Protein AF-A0A819GY58-F1 (afdb_monomer)

Radius of gyration: 14.14 Å; Cα contacts (8 Å, |Δi|>4): 58; chains: 1; bounding box: 28×22×42 Å

Secondary structure (DSSP, 8-state):
-HHHHHHHTT-HHHHHHHHHHHHHHHHHHHHHHHHSTT--PPS---TT-PPPTTS-S--HHHHHHHHHHHHHHH--

pLDDT: mean 71.58, std 10.74, range [50.47, 88.19]

Foldseek 3Di:
DVLVVQVVVVDPVSNVVSLVVLVVVLVVQQVLLVPDPVSAPWDQDPPVRDRDPPTDRHDPVVVVVSVVVVVSSVVD

Mean predicted aligned error: 9.63 Å

Structure (mmCIF, N/CA/C/O backbone):
data_AF-A0A819GY58-F1
#
_entry.id   AF-A0A819GY58-F1
#
loop_
_atom_site.group_PDB
_atom_site.id
_atom_site.type_symbol
_atom_site.label_atom_id
_atom_site.label_alt_id
_atom_site.label_comp_id
_atom_site.label_asym_id
_atom_site.label_entity_id
_atom_site.label_seq_id
_atom_site.pdbx_PDB_ins_code
_atom_site.Cartn_x
_atom_site.Cartn_y
_atom_site.Cartn_z
_atom_site.occupancy
_atom_site.B_iso_or_equiv
_atom_site.auth_seq_id
_atom_site.auth_comp_id
_atom_site.auth_asym_id
_atom_site.auth_atom_id
_atom_site.pdbx_PDB_model_num
ATOM 1 N N . SER A 1 1 ? 1.409 -8.298 8.742 1.00 63.78 1 SER A N 1
ATOM 2 C CA . SER A 1 1 ? 1.105 -7.030 8.040 1.00 63.78 1 SER A CA 1
ATOM 3 C C . SER A 1 1 ? 0.974 -5.875 9.044 1.00 63.78 1 SER A C 1
ATOM 5 O O . SER A 1 1 ? 0.786 -6.134 10.230 1.00 63.78 1 SER A O 1
ATOM 7 N N . LYS A 1 2 ? 1.075 -4.597 8.626 1.00 73.56 2 LYS A N 1
ATOM 8 C CA . LYS A 1 2 ? 0.806 -3.438 9.522 1.00 73.56 2 LYS A CA 1
ATOM 9 C C . LYS A 1 2 ? -0.601 -3.504 10.144 1.00 73.56 2 LYS A C 1
ATOM 11 O O . LYS A 1 2 ? -0.779 -3.119 11.293 1.00 73.56 2 LYS A O 1
ATOM 16 N N . ILE A 1 3 ? -1.565 -4.068 9.411 1.00 76.06 3 ILE A N 1
ATOM 17 C CA . ILE A 1 3 ? -2.936 -4.327 9.872 1.00 76.06 3 ILE A CA 1
ATOM 18 C C . ILE A 1 3 ? -2.937 -5.286 11.070 1.00 76.06 3 ILE A C 1
ATOM 20 O O . ILE A 1 3 ? -3.505 -4.956 12.109 1.00 76.06 3 ILE A O 1
ATOM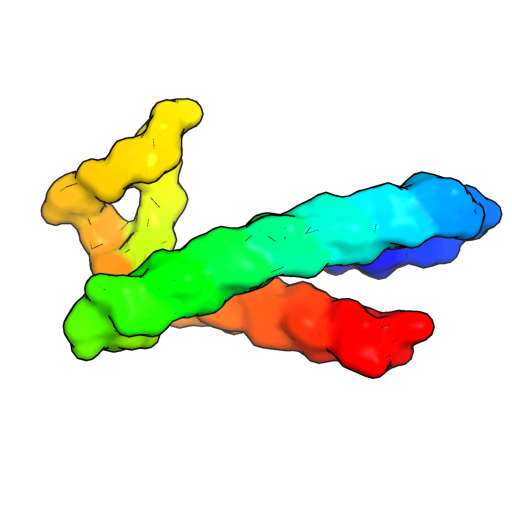 24 N N . TYR A 1 4 ? -2.243 -6.425 10.964 1.00 78.88 4 TYR A N 1
ATOM 25 C CA . TYR A 1 4 ? -2.113 -7.395 12.057 1.00 78.88 4 TYR A CA 1
ATOM 26 C C . TYR A 1 4 ? -1.569 -6.758 13.347 1.00 78.88 4 TYR A C 1
ATOM 28 O O . TYR A 1 4 ? -2.163 -6.912 14.412 1.00 78.88 4 TYR A O 1
ATOM 36 N N . TRP A 1 5 ? -0.489 -5.976 13.247 1.00 78.56 5 TRP A N 1
ATOM 37 C CA . TRP A 1 5 ? 0.102 -5.296 14.406 1.00 78.56 5 TRP A CA 1
ATOM 38 C C . TRP A 1 5 ? -0.818 -4.227 15.001 1.00 78.56 5 TRP A C 1
ATOM 40 O O . TRP A 1 5 ? -0.970 -4.168 16.219 1.00 78.56 5 TRP A O 1
ATOM 50 N N . SER A 1 6 ? -1.498 -3.439 14.161 1.00 80.19 6 SER A N 1
ATOM 51 C CA . SER A 1 6 ? -2.471 -2.447 14.643 1.00 80.19 6 SER A CA 1
ATOM 52 C C . SER A 1 6 ? -3.658 -3.088 15.377 1.00 80.19 6 SER A C 1
ATOM 54 O O . SER A 1 6 ? -4.182 -2.506 16.321 1.00 80.19 6 SER A O 1
ATOM 56 N N . LYS A 1 7 ? -4.041 -4.322 15.010 1.00 81.19 7 LYS A N 1
ATOM 57 C CA . LYS A 1 7 ? -5.065 -5.102 15.720 1.00 81.19 7 LYS A CA 1
ATOM 58 C C . LYS A 1 7 ? -4.576 -5.578 17.094 1.00 81.19 7 LYS A C 1
ATOM 60 O O . LYS A 1 7 ? -5.353 -5.579 18.042 1.00 81.19 7 LYS A O 1
ATOM 65 N N . GLN A 1 8 ? -3.298 -5.945 17.221 1.00 85.00 8 GLN A N 1
ATOM 66 C CA . GLN A 1 8 ? -2.713 -6.365 18.502 1.00 85.00 8 GLN A CA 1
ATOM 67 C C . GLN A 1 8 ? -2.531 -5.218 19.506 1.00 85.00 8 GLN A C 1
ATOM 69 O O . GLN A 1 8 ? -2.516 -5.465 20.707 1.00 85.00 8 GLN A O 1
ATOM 74 N N . GLN A 1 9 ? -2.429 -3.972 19.041 1.00 83.88 9 GLN A N 1
ATOM 75 C CA . GLN A 1 9 ? -2.292 -2.798 19.911 1.00 83.88 9 GLN A CA 1
ATOM 76 C C . GLN A 1 9 ? -3.582 -2.418 20.655 1.00 83.88 9 GLN A C 1
ATOM 78 O O . GLN A 1 9 ? -3.528 -1.589 21.558 1.00 83.88 9 GLN A O 1
ATOM 83 N N . ASN A 1 10 ? -4.726 -3.024 20.307 1.00 81.19 10 ASN A N 1
ATOM 84 C CA . ASN A 1 10 ? -6.034 -2.786 20.929 1.00 81.19 10 ASN A CA 1
ATOM 85 C C . ASN A 1 10 ? -6.465 -1.299 20.965 1.00 81.19 10 ASN A C 1
ATOM 87 O O . ASN A 1 10 ? -7.278 -0.900 21.797 1.00 81.19 10 ASN A O 1
ATOM 91 N N . ASP A 1 11 ? -5.931 -0.486 20.047 1.00 88.19 11 ASP A N 1
ATOM 92 C CA . ASP A 1 11 ? -6.314 0.909 19.830 1.00 88.19 11 ASP A CA 1
ATOM 93 C C . ASP A 1 11 ? -7.210 1.000 18.575 1.00 88.19 11 ASP A C 1
ATOM 95 O O . ASP A 1 11 ? -6.727 0.851 17.442 1.00 88.19 11 ASP A O 1
ATOM 99 N N . PRO A 1 12 ? -8.523 1.248 18.738 1.00 85.19 12 PRO A N 1
ATOM 100 C CA . PRO A 1 12 ? -9.462 1.286 17.621 1.00 85.19 12 PRO A CA 1
ATOM 101 C C . PRO A 1 12 ? -9.241 2.481 16.680 1.00 85.19 12 PRO A C 1
ATOM 103 O O . PRO A 1 12 ? -9.574 2.392 15.493 1.00 85.19 12 PRO A O 1
ATOM 106 N N . TYR A 1 13 ? -8.674 3.590 17.166 1.00 87.31 13 TYR A N 1
ATOM 107 C CA . TYR A 1 13 ? -8.370 4.752 16.332 1.00 87.31 13 TYR A CA 1
ATOM 108 C C . TYR A 1 13 ? -7.177 4.457 15.422 1.00 87.31 13 TYR A C 1
ATOM 110 O O . TYR A 1 13 ? -7.258 4.645 14.202 1.00 87.31 13 TYR A O 1
ATOM 118 N N . LEU A 1 14 ? -6.108 3.903 15.996 1.00 84.44 14 LEU A N 1
ATOM 119 C CA . LEU A 1 14 ? -4.905 3.516 15.265 1.00 84.44 14 LEU A CA 1
ATOM 120 C C . LEU A 1 14 ? -5.187 2.422 14.229 1.00 84.44 14 LEU A C 1
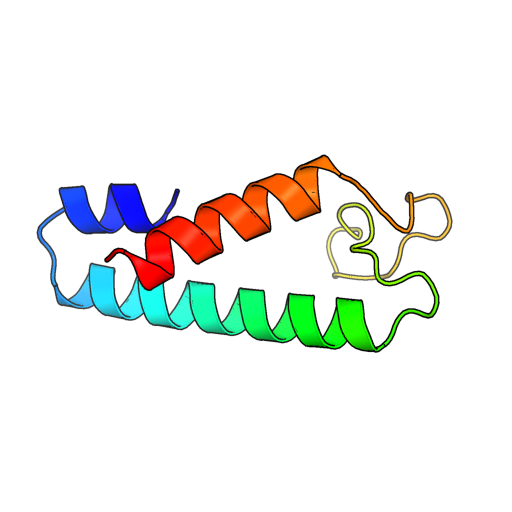ATOM 122 O O . LEU A 1 14 ? -4.706 2.495 13.094 1.00 84.44 14 LEU A O 1
ATOM 126 N N . TYR A 1 15 ? -6.023 1.444 14.580 1.00 82.38 15 TYR A N 1
ATOM 127 C CA . TYR A 1 15 ? -6.476 0.407 13.657 1.00 82.38 15 TYR A CA 1
ATOM 128 C C . TYR A 1 15 ? -7.229 1.005 12.456 1.00 82.38 15 TYR A C 1
ATOM 130 O O . TYR A 1 15 ? -6.881 0.748 11.300 1.00 82.38 15 TYR A O 1
ATOM 138 N N . LYS A 1 16 ? -8.201 1.895 12.701 1.00 86.12 16 LYS A N 1
ATOM 139 C CA . LYS A 1 16 ? -8.968 2.561 11.634 1.00 86.12 16 LYS A CA 1
ATOM 140 C C . LYS A 1 16 ? -8.084 3.440 10.742 1.00 86.12 16 LYS A C 1
ATOM 142 O O . LYS A 1 16 ? -8.263 3.455 9.521 1.00 86.12 16 LYS A O 1
ATOM 147 N N . GLN A 1 17 ? -7.117 4.150 11.327 1.00 88.19 17 GLN A N 1
ATOM 148 C CA . GLN A 1 17 ? -6.151 4.961 10.584 1.00 88.1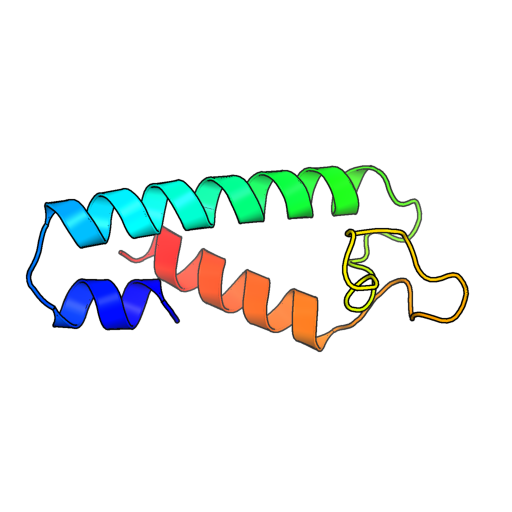9 17 GLN A CA 1
ATOM 149 C C . GLN A 1 17 ? -5.241 4.091 9.710 1.00 88.19 17 GLN A C 1
ATOM 151 O O . GLN A 1 17 ? -5.022 4.413 8.540 1.00 88.19 17 GLN A O 1
ATOM 156 N N . THR A 1 18 ? -4.778 2.959 10.244 1.00 83.00 18 THR A N 1
ATOM 157 C CA . THR A 1 18 ? -3.952 1.985 9.520 1.00 83.00 18 THR A CA 1
ATOM 158 C C . THR A 1 18 ? -4.709 1.412 8.325 1.00 83.00 18 THR A C 1
ATOM 160 O O . THR A 1 18 ? -4.193 1.436 7.210 1.00 83.00 18 THR A O 1
ATOM 163 N N . ILE A 1 19 ? -5.963 0.989 8.513 1.00 83.56 19 ILE A N 1
ATOM 164 C CA . ILE A 1 19 ? -6.829 0.499 7.428 1.00 83.56 19 ILE A CA 1
ATOM 165 C C . ILE A 1 19 ? -7.024 1.565 6.342 1.00 83.56 19 ILE A C 1
ATOM 167 O O . ILE A 1 19 ? -6.903 1.264 5.154 1.00 83.56 19 ILE A O 1
ATOM 171 N N . LYS A 1 20 ? -7.288 2.823 6.725 1.00 86.38 20 LYS A N 1
ATOM 172 C CA . LYS A 1 20 ? -7.433 3.933 5.767 1.00 86.38 20 LYS A CA 1
ATOM 173 C C . LYS A 1 20 ? -6.154 4.145 4.954 1.00 86.38 20 LYS A C 1
ATOM 175 O O . LYS A 1 20 ? -6.231 4.276 3.736 1.00 86.38 20 LYS A O 1
ATOM 180 N N . HIS A 1 21 ? -5.000 4.156 5.615 1.00 81.62 21 HIS A N 1
ATOM 181 C CA . HIS A 1 21 ? -3.711 4.367 4.964 1.00 81.62 21 HIS A CA 1
ATOM 182 C C . HIS A 1 21 ? -3.352 3.223 4.007 1.00 81.62 21 HIS A C 1
ATOM 184 O O . HIS A 1 21 ? -2.950 3.468 2.873 1.00 81.62 21 HIS A O 1
ATOM 190 N N . VAL A 1 22 ? -3.568 1.971 4.422 1.00 82.00 22 VAL A N 1
ATOM 191 C CA . VAL A 1 22 ? -3.323 0.809 3.559 1.00 82.00 22 VAL A CA 1
ATOM 192 C C . VAL A 1 22 ? -4.243 0.835 2.336 1.00 82.00 22 VAL A C 1
ATOM 194 O O . VAL A 1 22 ? -3.762 0.628 1.228 1.00 82.00 22 VAL A O 1
ATOM 197 N N . ARG A 1 23 ? -5.532 1.175 2.492 1.00 82.69 23 ARG A N 1
ATOM 198 C CA . ARG A 1 23 ? -6.456 1.328 1.351 1.00 82.69 23 ARG A CA 1
ATOM 199 C C . ARG A 1 23 ? -5.965 2.354 0.331 1.00 82.69 23 ARG A C 1
ATOM 201 O O . ARG A 1 23 ? -6.010 2.071 -0.857 1.00 82.69 23 ARG A O 1
ATOM 208 N N . GLN A 1 24 ? -5.461 3.503 0.783 1.00 82.06 24 GLN A N 1
ATOM 209 C CA . GLN A 1 24 ? -4.924 4.536 -0.112 1.00 82.06 24 GLN A CA 1
ATOM 210 C C . GLN A 1 24 ? -3.734 4.030 -0.936 1.00 82.06 24 GLN A C 1
ATOM 212 O O . GLN A 1 24 ? -3.679 4.268 -2.140 1.00 82.06 24 GLN A O 1
ATOM 217 N N . ILE A 1 25 ? -2.809 3.302 -0.304 1.00 79.00 25 ILE A N 1
ATOM 218 C CA . ILE A 1 25 ? -1.650 2.719 -0.992 1.00 79.00 25 ILE A CA 1
ATOM 219 C C . ILE A 1 25 ? -2.101 1.661 -2.005 1.00 79.00 25 ILE A C 1
ATOM 221 O O . ILE A 1 25 ? -1.626 1.655 -3.135 1.00 79.00 25 ILE A O 1
ATOM 225 N N . ILE A 1 26 ? -3.039 0.789 -1.627 1.00 79.31 26 ILE A N 1
ATOM 226 C CA . ILE A 1 26 ? -3.573 -0.243 -2.524 1.00 79.31 26 ILE A CA 1
ATOM 227 C C . ILE A 1 26 ? -4.255 0.386 -3.742 1.00 79.31 26 ILE A C 1
ATOM 229 O O . ILE A 1 26 ? -4.028 -0.081 -4.853 1.00 79.31 26 ILE A O 1
ATOM 233 N N . SER A 1 27 ? -5.055 1.441 -3.559 1.00 80.62 27 SER A N 1
ATOM 234 C CA . SER A 1 27 ? -5.680 2.156 -4.678 1.00 80.62 27 SER A CA 1
ATOM 235 C C . SER A 1 27 ? -4.635 2.693 -5.657 1.00 80.62 27 SER A C 1
ATOM 237 O O . SER A 1 27 ? -4.743 2.426 -6.847 1.00 80.62 27 SER A O 1
ATOM 239 N N . LEU A 1 28 ? -3.571 3.333 -5.158 1.00 77.88 28 LEU A N 1
ATOM 240 C CA . LEU A 1 28 ? -2.469 3.815 -5.998 1.00 77.88 28 LEU A CA 1
ATOM 241 C C . LEU A 1 28 ? -1.785 2.674 -6.771 1.00 77.88 28 LEU A C 1
ATOM 243 O O . LEU A 1 28 ? -1.483 2.811 -7.954 1.00 77.88 28 LEU A O 1
ATOM 247 N N . LEU A 1 29 ? -1.541 1.540 -6.106 1.00 75.12 29 LEU A N 1
ATOM 248 C CA . LEU A 1 29 ? -0.936 0.363 -6.733 1.00 75.12 29 LEU A CA 1
ATOM 249 C C . LEU A 1 29 ? -1.850 -0.248 -7.803 1.00 75.12 29 LEU A C 1
ATOM 251 O O . LEU A 1 29 ? -1.355 -0.693 -8.832 1.00 75.12 29 LEU A O 1
ATOM 255 N N . MET A 1 30 ? -3.167 -0.257 -7.585 1.00 75.88 30 MET A N 1
ATOM 256 C CA . MET A 1 30 ? -4.145 -0.718 -8.574 1.00 75.88 30 MET A CA 1
ATOM 257 C C . MET A 1 30 ? -4.218 0.219 -9.782 1.00 75.88 30 MET A C 1
ATOM 259 O O . MET A 1 30 ? -4.236 -0.265 -10.909 1.00 75.88 30 MET A O 1
ATOM 263 N N . ASP A 1 31 ? -4.188 1.536 -9.578 1.00 78.62 31 ASP A N 1
ATOM 264 C CA . ASP A 1 31 ? -4.149 2.508 -10.678 1.00 78.62 31 ASP A CA 1
ATOM 265 C C . ASP A 1 31 ? -2.868 2.348 -11.516 1.00 78.62 31 ASP A C 1
ATOM 267 O O . ASP A 1 31 ? -2.905 2.344 -12.750 1.00 78.62 31 ASP A O 1
ATOM 271 N N . LEU A 1 32 ? -1.726 2.123 -10.857 1.00 74.75 32 LEU A N 1
ATOM 272 C CA . LEU A 1 32 ? -0.465 1.814 -11.530 1.00 74.75 32 LEU A CA 1
ATOM 273 C C . LEU A 1 32 ? -0.554 0.491 -12.302 1.00 74.75 32 LEU A C 1
ATOM 275 O O . LEU A 1 32 ? -0.206 0.431 -13.475 1.00 74.75 32 LEU A O 1
ATOM 279 N N . PHE A 1 33 ? -1.088 -0.554 -11.674 1.00 70.62 33 PHE A N 1
ATOM 280 C CA . PHE A 1 33 ? -1.284 -1.853 -12.309 1.00 70.62 33 PHE A CA 1
ATOM 281 C C . PHE A 1 33 ? -2.141 -1.742 -13.576 1.00 70.62 33 PHE A C 1
ATOM 283 O O . PHE A 1 33 ? -1.776 -2.289 -14.613 1.00 70.62 33 PHE A O 1
ATOM 290 N N . MET A 1 34 ? -3.242 -0.990 -13.507 1.00 75.06 34 MET A N 1
ATOM 291 C CA . MET A 1 34 ? -4.169 -0.778 -14.622 1.00 75.06 34 MET A CA 1
ATOM 292 C C . MET A 1 34 ? -3.599 0.110 -15.734 1.00 75.06 34 MET A C 1
ATOM 294 O O . MET A 1 34 ? -4.028 -0.017 -16.877 1.00 75.06 34 MET A O 1
ATOM 298 N N . SER A 1 35 ? -2.653 0.997 -15.418 1.00 74.62 35 SER A N 1
ATOM 299 C CA . SER A 1 35 ? -2.020 1.893 -16.399 1.00 74.62 35 SER A CA 1
ATOM 300 C C . SER A 1 35 ? -0.826 1.272 -17.131 1.00 74.62 35 SER A C 1
ATOM 302 O O . SER A 1 35 ? -0.373 1.831 -18.127 1.00 74.62 35 SER A O 1
ATOM 304 N N . THR A 1 36 ? -0.321 0.120 -16.678 1.00 68.44 36 THR A N 1
ATOM 305 C CA . THR A 1 36 ? 0.767 -0.602 -17.354 1.00 68.44 36 THR A CA 1
ATOM 306 C C . THR A 1 36 ? 0.225 -1.654 -18.321 1.00 68.44 36 THR A C 1
ATOM 308 O O . THR A 1 36 ? -0.593 -2.493 -17.942 1.00 68.44 36 THR A O 1
ATOM 311 N N . ASP A 1 37 ? 0.748 -1.695 -19.551 1.00 70.31 37 ASP A N 1
ATOM 312 C CA . ASP A 1 37 ? 0.377 -2.722 -20.546 1.00 70.31 37 ASP A CA 1
ATOM 313 C C . ASP A 1 37 ? 0.660 -4.151 -20.054 1.00 70.31 37 ASP A C 1
ATOM 315 O O . ASP A 1 37 ? -0.021 -5.111 -2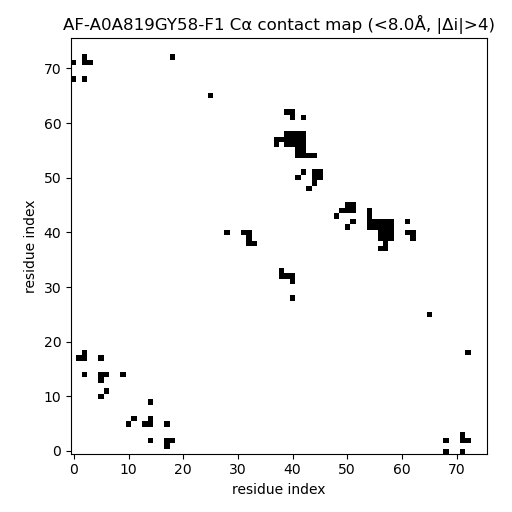0.414 1.00 70.31 37 ASP A O 1
ATOM 319 N N . TRP A 1 38 ? 1.662 -4.280 -19.183 1.00 65.50 38 TRP A N 1
ATOM 320 C CA . TRP A 1 38 ? 2.142 -5.543 -18.632 1.00 65.50 38 TRP A CA 1
ATOM 321 C C . TRP A 1 38 ? 1.345 -6.016 -17.415 1.00 65.50 38 TRP A C 1
ATOM 323 O O . TRP A 1 38 ? 1.583 -7.132 -16.955 1.00 65.50 38 TRP A O 1
ATOM 333 N N . LYS A 1 39 ? 0.415 -5.192 -16.899 1.00 64.56 39 LYS A N 1
ATOM 334 C CA . LYS A 1 39 ? -0.362 -5.468 -15.682 1.00 64.56 39 LYS A CA 1
ATOM 335 C C . LYS A 1 39 ? 0.542 -5.953 -14.553 1.00 64.56 39 LYS A C 1
ATOM 337 O O . LYS A 1 39 ? 0.380 -7.053 -14.026 1.00 64.56 39 LYS A O 1
ATOM 342 N N . GLY A 1 40 ? 1.552 -5.156 -14.226 1.00 60.66 40 GLY A N 1
ATOM 343 C CA . GLY A 1 40 ? 2.537 -5.520 -13.221 1.00 60.66 40 GLY A CA 1
ATOM 344 C C . GLY A 1 40 ? 2.962 -4.345 -12.369 1.00 60.66 40 GLY A C 1
ATOM 345 O O . GLY A 1 40 ? 2.832 -3.186 -12.756 1.00 60.66 40 GLY A O 1
ATOM 346 N N . LEU A 1 41 ? 3.421 -4.665 -11.161 1.00 62.12 41 LEU A N 1
ATOM 347 C CA . LEU A 1 41 ? 3.951 -3.678 -10.234 1.00 62.12 41 LEU A CA 1
ATOM 348 C C . LEU A 1 41 ? 5.468 -3.585 -10.422 1.00 62.12 41 LEU A C 1
ATOM 350 O O . LEU A 1 41 ? 6.136 -4.624 -10.315 1.00 62.12 41 LEU A O 1
ATOM 354 N N . PRO A 1 42 ? 6.009 -2.377 -10.664 1.00 60.28 42 PRO A N 1
ATOM 355 C CA . PRO A 1 42 ? 7.439 -2.189 -10.809 1.00 60.28 42 PRO A CA 1
ATOM 356 C C . PRO A 1 42 ? 8.163 -2.458 -9.485 1.00 60.28 42 PRO A C 1
ATOM 358 O O . PRO A 1 42 ? 7.601 -2.314 -8.394 1.00 60.28 42 PRO A O 1
ATOM 361 N N . GLU A 1 43 ? 9.434 -2.839 -9.589 1.00 53.44 43 GLU A N 1
ATOM 362 C CA . GLU A 1 43 ? 10.366 -2.873 -8.459 1.00 53.44 43 GLU A CA 1
ATOM 363 C C . GLU A 1 43 ? 10.398 -1.525 -7.715 1.00 53.44 43 GLU A C 1
ATOM 365 O O . GLU A 1 43 ? 10.093 -0.496 -8.331 1.00 53.44 43 GLU A O 1
ATOM 370 N N . PRO A 1 44 ? 10.784 -1.499 -6.419 1.00 58.47 44 PRO A N 1
ATOM 371 C CA . PRO A 1 44 ? 10.771 -0.282 -5.624 1.00 58.47 44 PRO A CA 1
ATOM 372 C C . PRO A 1 44 ? 11.549 0.818 -6.343 1.00 58.47 44 PRO A C 1
ATOM 374 O O . PRO A 1 44 ? 12.762 0.766 -6.540 1.00 58.47 44 PRO A O 1
ATOM 377 N N . THR A 1 45 ? 10.780 1.808 -6.773 1.00 57.19 45 THR A N 1
ATOM 378 C CA . THR A 1 45 ? 11.249 3.048 -7.362 1.00 57.19 45 THR A CA 1
ATOM 379 C C . THR A 1 45 ? 12.161 3.754 -6.367 1.00 57.19 45 THR A C 1
ATOM 381 O O . THR A 1 45 ? 11.952 3.646 -5.158 1.00 57.19 45 THR A O 1
ATOM 384 N N . THR A 1 46 ? 13.180 4.447 -6.873 1.00 54.31 46 THR A N 1
ATOM 385 C CA . THR A 1 46 ? 14.166 5.232 -6.108 1.00 54.31 46 THR A CA 1
ATOM 386 C C . THR A 1 46 ? 13.517 6.146 -5.056 1.00 54.31 46 THR A C 1
ATOM 388 O O . THR A 1 46 ? 12.301 6.306 -5.040 1.00 54.31 46 THR A O 1
ATOM 391 N N . ALA A 1 47 ? 14.315 6.781 -4.187 1.00 59.31 47 ALA A N 1
ATOM 392 C CA . ALA A 1 47 ? 13.862 7.572 -3.027 1.00 59.31 47 ALA A CA 1
ATOM 393 C C . ALA A 1 47 ? 12.679 8.550 -3.267 1.00 59.31 47 ALA A C 1
ATOM 395 O O . ALA A 1 47 ? 11.969 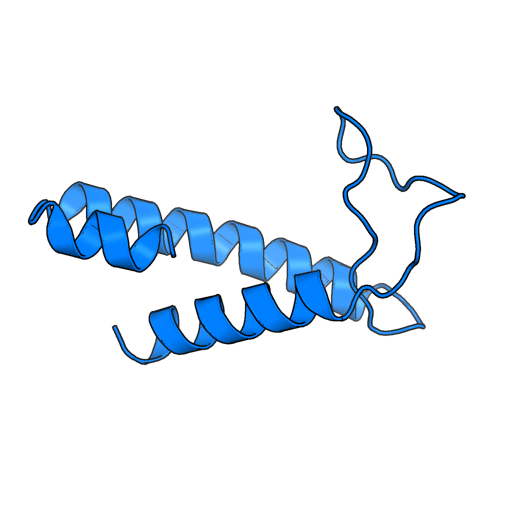8.868 -2.317 1.00 59.31 47 ALA A O 1
ATOM 396 N N . ASP A 1 48 ? 12.423 8.956 -4.517 1.00 60.25 48 ASP A N 1
ATOM 397 C CA . ASP A 1 48 ? 11.367 9.892 -4.920 1.00 60.25 48 ASP A CA 1
ATOM 398 C C . ASP A 1 48 ? 10.182 9.259 -5.687 1.00 60.25 48 ASP A C 1
ATOM 400 O O . ASP A 1 48 ? 9.393 9.976 -6.301 1.00 60.25 48 ASP A O 1
ATOM 404 N N . GLY A 1 49 ? 10.053 7.929 -5.738 1.00 58.78 49 GLY A N 1
ATOM 405 C CA . GLY A 1 49 ? 8.942 7.271 -6.446 1.00 58.78 49 GLY A CA 1
ATOM 406 C C . GLY A 1 49 ? 9.058 7.277 -7.978 1.00 58.78 49 GLY A C 1
ATOM 407 O O . GLY A 1 49 ? 8.087 6.995 -8.679 1.00 58.78 49 GLY A O 1
ATOM 408 N N . ARG A 1 50 ? 10.237 7.607 -8.525 1.00 59.81 50 ARG A N 1
ATOM 409 C CA . ARG A 1 50 ? 10.481 7.619 -9.976 1.00 59.81 50 ARG A CA 1
ATOM 410 C C . ARG A 1 50 ? 10.676 6.207 -10.517 1.00 59.81 50 ARG A C 1
ATOM 412 O O . ARG A 1 50 ? 11.463 5.437 -9.965 1.00 59.81 50 ARG A O 1
ATOM 419 N N . LEU A 1 51 ? 10.018 5.909 -11.639 1.00 59.56 51 LEU A N 1
ATOM 420 C CA . LEU A 1 51 ? 10.198 4.657 -12.371 1.00 59.56 51 LEU A CA 1
ATOM 421 C C . LEU A 1 51 ? 11.688 4.467 -12.691 1.00 59.56 51 LEU A C 1
ATOM 423 O O . LEU A 1 51 ? 12.297 5.303 -13.360 1.00 59.56 51 LEU A O 1
ATOM 427 N N . CYS A 1 52 ? 12.286 3.399 -12.170 1.00 59.31 52 CYS A N 1
ATOM 428 C CA . CYS A 1 52 ? 13.683 3.095 -12.435 1.00 59.31 52 CYS A CA 1
ATOM 429 C C . CYS A 1 52 ? 13.749 2.258 -13.726 1.00 59.31 52 CYS A C 1
ATOM 431 O O . CYS A 1 52 ? 13.173 1.173 -13.758 1.00 59.31 52 CYS A O 1
ATOM 433 N N . PRO A 1 53 ? 14.425 2.727 -14.793 1.00 57.34 53 PRO A N 1
ATOM 434 C CA . PRO A 1 53 ? 14.412 2.068 -16.106 1.00 57.34 53 PRO A CA 1
ATOM 435 C C . PRO A 1 53 ? 15.109 0.698 -16.124 1.00 57.34 53 PRO A C 1
ATOM 437 O O . PRO A 1 53 ? 14.984 -0.035 -17.099 1.00 57.34 53 PRO A O 1
ATOM 440 N N . TYR A 1 54 ? 15.833 0.352 -15.056 1.00 57.03 54 TYR A N 1
ATOM 441 C CA . TYR A 1 54 ? 16.496 -0.943 -14.876 1.00 57.03 54 TYR A CA 1
ATOM 442 C C . TYR A 1 54 ? 15.731 -1.897 -13.953 1.00 57.03 54 TYR A C 1
ATOM 444 O O . TYR A 1 54 ? 16.184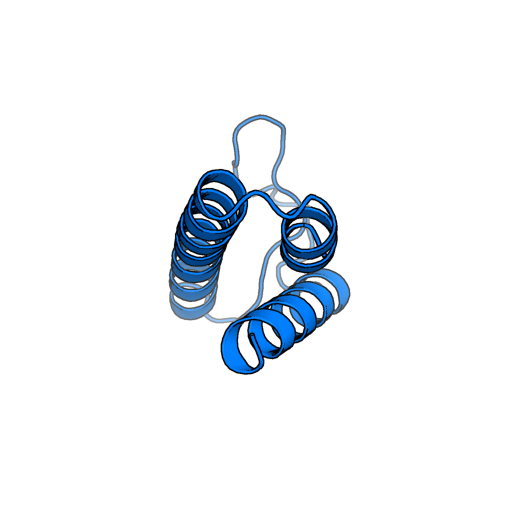 -3.016 -13.729 1.00 57.03 54 TYR A O 1
ATOM 452 N N . SER A 1 55 ? 14.612 -1.453 -13.380 1.00 53.84 55 SER A N 1
ATOM 453 C CA . SER A 1 55 ? 13.829 -2.254 -12.444 1.00 53.84 55 SER A CA 1
ATOM 454 C C . SER A 1 55 ? 12.829 -3.122 -13.203 1.00 53.84 55 SER A C 1
ATOM 456 O O . SER A 1 55 ? 12.310 -2.741 -14.256 1.00 53.84 55 SER A O 1
ATOM 458 N N . CYS A 1 56 ? 12.592 -4.333 -12.701 1.00 50.47 56 CYS A N 1
ATOM 459 C CA . CYS A 1 56 ? 11.643 -5.243 -13.328 1.00 50.47 56 CYS A CA 1
ATOM 460 C C . CYS A 1 56 ? 10.227 -4.651 -13.248 1.00 50.47 56 CYS A C 1
ATOM 462 O O . CYS A 1 56 ? 9.749 -4.333 -12.158 1.00 50.47 56 CYS A O 1
ATOM 464 N N . CYS A 1 57 ? 9.535 -4.547 -14.387 1.00 53.56 57 CYS A N 1
ATOM 465 C CA . CYS A 1 57 ? 8.171 -4.010 -14.477 1.00 53.56 57 CYS A CA 1
ATOM 466 C C . CYS A 1 57 ? 7.129 -4.861 -13.729 1.00 53.56 57 CYS A C 1
ATOM 468 O O . CYS A 1 57 ? 6.019 -4.391 -13.483 1.00 53.56 57 CYS A O 1
ATOM 470 N N . VAL A 1 58 ? 7.463 -6.118 -13.405 1.00 54.31 58 VAL A N 1
ATOM 471 C CA . VAL A 1 58 ? 6.575 -7.071 -12.733 1.00 54.31 58 VAL A CA 1
ATOM 472 C C . VAL A 1 58 ? 7.368 -7.910 -11.727 1.00 54.31 58 VAL A C 1
ATOM 474 O O . VAL A 1 58 ? 8.053 -8.860 -12.105 1.00 54.31 58 VAL A O 1
ATOM 477 N N . LEU A 1 59 ? 7.253 -7.613 -10.431 1.00 62.03 59 LEU A N 1
ATOM 478 C CA . LEU A 1 59 ? 7.759 -8.509 -9.384 1.00 62.03 59 LEU A CA 1
ATOM 479 C C . LEU A 1 59 ? 6.646 -9.293 -8.688 1.00 62.03 59 LEU A C 1
ATOM 481 O O . LEU A 1 59 ? 5.779 -8.732 -8.014 1.00 62.03 59 LEU A O 1
ATOM 485 N N . ALA A 1 60 ? 6.752 -10.622 -8.753 1.00 56.97 60 ALA A N 1
ATOM 486 C CA . ALA A 1 60 ? 5.828 -11.553 -8.109 1.00 56.97 60 ALA A CA 1
ATOM 487 C C . ALA A 1 60 ? 5.750 -11.377 -6.580 1.00 56.97 60 ALA A C 1
ATOM 489 O O . ALA A 1 60 ? 4.693 -11.600 -5.998 1.00 56.97 60 ALA A O 1
ATOM 490 N N . TRP A 1 61 ? 6.827 -10.942 -5.916 1.00 58.31 61 TRP A N 1
ATOM 491 C CA . TRP A 1 61 ? 6.84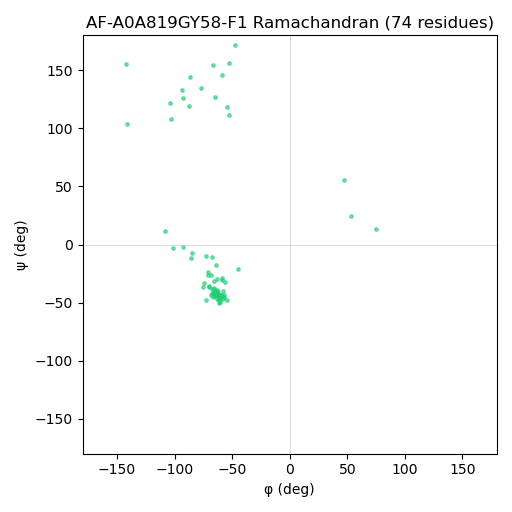5 -10.764 -4.456 1.00 58.31 61 TRP A CA 1
ATOM 492 C C . TRP A 1 61 ? 6.080 -9.513 -4.003 1.00 58.31 61 TRP A C 1
ATOM 494 O O . TRP A 1 61 ? 5.357 -9.556 -3.006 1.00 58.31 61 TRP A O 1
ATOM 504 N N . SER A 1 62 ? 6.152 -8.423 -4.772 1.00 62.72 62 SER A N 1
ATOM 505 C CA . SER A 1 62 ? 5.340 -7.221 -4.538 1.00 62.72 62 SER A CA 1
ATOM 506 C C . SER A 1 62 ? 3.852 -7.510 -4.755 1.00 62.72 62 SER A C 1
ATOM 508 O O . SER A 1 62 ? 3.008 -7.065 -3.983 1.00 62.72 62 SER A O 1
ATOM 510 N N . ALA A 1 63 ? 3.523 -8.320 -5.766 1.00 66.31 63 ALA A N 1
ATOM 511 C CA . ALA A 1 63 ? 2.150 -8.760 -6.003 1.00 66.31 63 ALA A CA 1
ATOM 512 C C . ALA A 1 63 ? 1.644 -9.717 -4.906 1.00 66.31 63 ALA A C 1
ATOM 514 O O . ALA A 1 63 ? 0.531 -9.545 -4.414 1.00 66.31 63 ALA A O 1
ATOM 515 N N . ALA A 1 64 ? 2.456 -10.688 -4.474 1.00 70.62 64 ALA A N 1
ATOM 516 C CA . ALA A 1 64 ? 2.089 -11.629 -3.413 1.00 70.62 64 ALA A CA 1
ATOM 517 C C . ALA A 1 64 ? 1.815 -10.913 -2.081 1.00 70.62 64 ALA A C 1
ATOM 519 O O . ALA A 1 64 ? 0.766 -11.117 -1.475 1.00 70.62 64 ALA A O 1
ATOM 520 N N . THR A 1 65 ? 2.700 -9.999 -1.672 1.00 73.25 65 THR A N 1
ATOM 521 C CA . THR A 1 65 ? 2.526 -9.220 -0.432 1.00 73.25 65 THR A CA 1
ATOM 522 C C . THR A 1 65 ? 1.315 -8.280 -0.490 1.00 73.25 65 THR A C 1
ATOM 524 O O . THR A 1 65 ? 0.647 -8.058 0.526 1.00 73.25 65 THR A O 1
ATOM 527 N N . LEU A 1 66 ? 0.969 -7.764 -1.675 1.00 72.50 66 LEU A N 1
ATOM 528 C CA . LEU A 1 66 ? -0.263 -7.004 -1.895 1.00 72.50 66 LEU A CA 1
ATOM 529 C C . LEU A 1 66 ? -1.514 -7.882 -1.743 1.00 72.50 66 LEU A C 1
ATOM 531 O O . LEU A 1 66 ? -2.458 -7.473 -1.066 1.00 72.50 66 LEU A O 1
ATOM 535 N N . ILE A 1 67 ? -1.518 -9.084 -2.328 1.00 75.44 67 ILE A N 1
ATOM 536 C CA . ILE A 1 67 ? -2.628 -10.045 -2.226 1.00 75.44 67 ILE A CA 1
ATOM 537 C C . ILE A 1 67 ? -2.837 -10.487 -0.773 1.00 75.44 67 ILE A C 1
ATOM 539 O O . ILE A 1 67 ? -3.973 -10.498 -0.301 1.00 75.44 67 ILE A O 1
ATOM 543 N N . GLU A 1 68 ? -1.764 -10.781 -0.036 1.00 77.12 68 GLU A N 1
ATOM 544 C CA . GLU A 1 68 ? -1.835 -11.098 1.397 1.00 77.12 68 GLU A CA 1
ATOM 545 C C . GLU A 1 68 ? -2.441 -9.940 2.201 1.00 77.12 68 GLU A C 1
ATOM 547 O O . GLU A 1 68 ? -3.325 -10.140 3.033 1.00 77.12 68 GLU A O 1
ATOM 552 N N . THR A 1 69 ? -2.023 -8.705 1.909 1.00 76.88 69 THR A N 1
ATOM 553 C CA . THR A 1 69 ? -2.545 -7.514 2.592 1.00 76.88 69 THR A CA 1
ATOM 554 C C . THR A 1 69 ? -4.019 -7.263 2.260 1.00 76.88 69 THR A C 1
ATOM 556 O O . THR A 1 69 ? -4.786 -6.878 3.141 1.00 76.88 69 THR A O 1
ATOM 559 N N . LEU A 1 70 ? -4.436 -7.496 1.011 1.00 78.62 70 LEU A N 1
ATOM 560 C CA . LEU A 1 70 ? -5.837 -7.438 0.583 1.00 78.62 70 LEU A CA 1
ATOM 561 C C . LEU A 1 70 ? -6.690 -8.491 1.291 1.00 78.62 70 LEU A C 1
ATOM 563 O O . LEU A 1 70 ? -7.787 -8.182 1.754 1.00 78.62 70 LEU A O 1
ATOM 567 N N . TYR A 1 71 ? -6.180 -9.716 1.400 1.00 81.69 71 TYR A N 1
ATOM 568 C CA . TYR A 1 71 ? -6.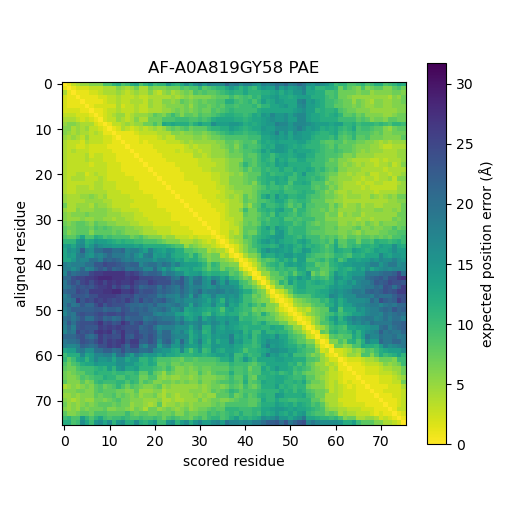852 -10.801 2.104 1.00 81.69 71 TYR A CA 1
ATOM 569 C C . TYR A 1 71 ? -7.055 -10.466 3.587 1.00 81.69 71 TYR A C 1
ATOM 571 O O . TYR A 1 71 ? -8.170 -10.600 4.093 1.00 81.69 71 TYR A O 1
ATOM 579 N N . ASP A 1 72 ? -6.021 -9.941 4.253 1.00 77.88 72 ASP A N 1
ATOM 580 C CA . ASP A 1 72 ? -6.111 -9.445 5.631 1.00 77.88 72 ASP A CA 1
ATOM 581 C C . ASP A 1 72 ? -7.176 -8.343 5.774 1.00 77.88 72 ASP A C 1
ATOM 583 O O . ASP A 1 72 ? -7.918 -8.342 6.749 1.00 77.88 72 ASP A O 1
ATOM 587 N N . LEU A 1 73 ? -7.278 -7.428 4.802 1.00 78.06 73 LEU A N 1
ATOM 588 C CA . LEU A 1 73 ? -8.227 -6.304 4.789 1.00 78.06 73 LEU A CA 1
ATOM 589 C C . LEU A 1 73 ? -9.687 -6.722 4.585 1.00 78.06 73 LEU A C 1
ATOM 591 O O . LEU A 1 73 ? -10.588 -6.074 5.111 1.00 78.06 73 LEU A O 1
ATOM 595 N N . ILE A 1 74 ? -9.927 -7.750 3.769 1.00 77.75 74 ILE A N 1
ATOM 596 C CA . ILE A 1 74 ? -11.271 -8.284 3.496 1.00 77.75 74 ILE A CA 1
ATOM 597 C C . ILE A 1 74 ? -11.778 -9.096 4.690 1.00 77.75 74 ILE A C 1
ATOM 599 O O . ILE A 1 74 ? -12.978 -9.132 4.955 1.00 77.75 74 ILE A O 1
ATOM 603 N N . ARG A 1 75 ? -10.868 -9.771 5.398 1.00 69.75 75 ARG A N 1
ATOM 604 C CA . ARG A 1 75 ? -11.195 -10.693 6.491 1.00 69.75 75 ARG A CA 1
ATOM 605 C C . ARG A 1 75 ? -11.193 -10.036 7.877 1.00 69.75 75 ARG A C 1
ATOM 607 O O . ARG A 1 75 ? -11.450 -10.726 8.865 1.00 69.75 75 ARG A O 1
ATOM 614 N N . SER A 1 76 ? -10.864 -8.747 7.958 1.00 58.31 76 SER A N 1
ATOM 615 C CA . SER A 1 76 ? -10.791 -7.961 9.193 1.00 58.31 76 SER A CA 1
ATOM 616 C C . SER A 1 76 ? -12.025 -7.104 9.419 1.00 58.31 76 SER A C 1
ATOM 618 O O . SER A 1 76 ? -12.503 -7.105 10.572 1.00 58.31 76 SER A O 1
#

Sequence (76 aa):
SKIYWSKQQNDPYLYKQTIKHVRQIISLLMDLFMSTDWKGLPEPTTADGRLCPYSCCVLAWSAATLIETLYDLIRS

Solvent-accessible surface area (backbone atoms only — not comparable to full-atom values): 4507 Å² total; per-residue (Å²): 104,75,64,58,54,32,59,72,68,76,39,69,66,59,31,54,52,46,53,53,52,50,52,55,52,50,51,54,52,49,54,49,23,73,72,35,96,78,61,29,52,59,45,89,40,51,102,82,69,46,85,48,94,87,46,5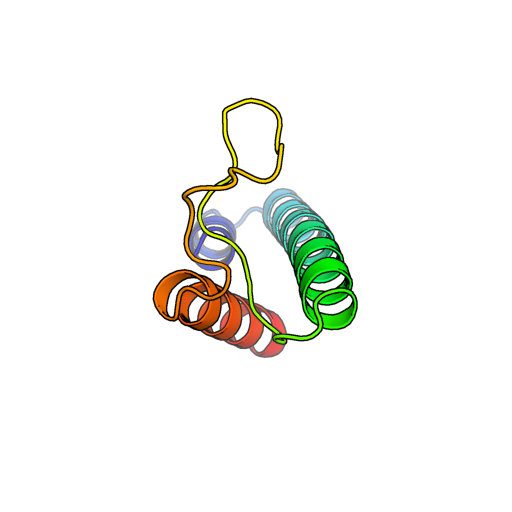2,56,59,39,70,66,65,52,48,57,47,51,54,52,49,51,53,63,74,76,106